Protein AF-K1V6W1-F1 (afdb_monomer)
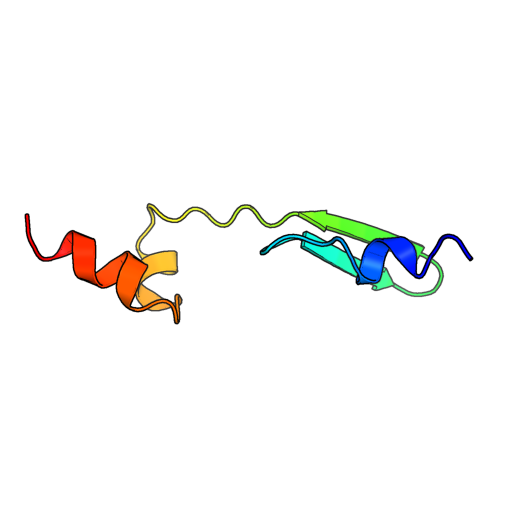
Nearest PDB structures (foldseek):
  7vpg-assembly1_B  TM=4.186E-01  e=4.076E+00  Homo sapiens
  3ic3-assembly3_C  TM=2.849E-01  e=4.370E+00  Rhodopseudomonas palustris
  4owr-assembly1_B  TM=2.965E-01  e=5.023E+00  Homo sapiens
  3ic3-assembly3_D  TM=2.896E-01  e=7.629E+00  Rhodopseudomonas palustris

Radius of gyration: 15.86 Å; Cα contacts (8 Å, |Δi|>4): 29; chains: 1; bounding box: 40×19×40 Å

Sequence (53 aa):
PHQLSYVTNSGEGEGLLFYGNVILPFVDRFPKDIELYRIMTTKLSEVSKEKEG

pLDDT: mean 80.25, std 15.63, range [50.31, 95.12]

Solvent-accessible surface area (backbone atoms only — not comparable to full-atom values): 3617 Å² total; per-residue (Å²): 127,77,74,62,62,62,73,78,69,58,55,92,50,39,50,74,48,78,56,93,94,44,77,43,79,48,74,52,82,75,65,75,90,40,72,68,36,66,73,67,57,84,56,59,78,73,58,55,66,71,73,80,114

Mean predicted aligned error: 8.22 Å

Foldseek 3Di:
DPVVVLVPDDDVQWDWDDDPPDIDTDGDPDDCPDPVNLVPDPPVVSNVVVPPD

Structure (mmCIF, N/CA/C/O backbone):
data_AF-K1V6W1-F1
#
_entry.id   AF-K1V6W1-F1
#
loop_
_atom_site.group_PDB
_atom_site.id
_atom_site.type_symbol
_atom_site.label_atom_id
_atom_site.label_alt_id
_atom_site.label_comp_id
_atom_site.label_asym_id
_atom_site.label_entity_id
_atom_site.label_seq_id
_atom_site.pdbx_PDB_ins_code
_atom_site.Cartn_x
_atom_site.Cartn_y
_atom_site.Cartn_z
_atom_site.occupancy
_atom_site.B_iso_or_equiv
_atom_site.auth_seq_id
_atom_site.auth_comp_id
_atom_site.auth_asym_id
_atom_site.auth_atom_id
_atom_site.pdbx_PDB_model_num
ATOM 1 N N . PRO A 1 1 ? 24.222 0.399 -12.111 1.00 50.94 1 PRO A N 1
ATOM 2 C CA . PRO A 1 1 ? 23.961 0.787 -10.697 1.00 50.94 1 PRO A CA 1
ATOM 3 C C . PRO A 1 1 ? 22.615 1.501 -10.412 1.00 50.94 1 PRO A C 1
ATOM 5 O O . PRO A 1 1 ? 22.272 1.625 -9.247 1.00 50.94 1 PRO A O 1
ATOM 8 N N . HIS A 1 2 ? 21.826 1.924 -11.415 1.00 52.78 2 HIS A N 1
ATOM 9 C CA . HIS A 1 2 ? 20.583 2.703 -11.205 1.00 52.78 2 HIS A CA 1
ATOM 10 C C . HIS A 1 2 ? 19.298 1.904 -10.891 1.00 52.78 2 HIS A C 1
ATOM 12 O O . HIS A 1 2 ? 18.296 2.496 -10.502 1.00 52.78 2 HIS A O 1
ATOM 18 N N . GLN A 1 3 ? 19.288 0.578 -11.056 1.00 50.31 3 GLN A N 1
ATOM 19 C CA . GLN A 1 3 ? 18.084 -0.234 -10.800 1.00 50.31 3 GLN A CA 1
ATOM 20 C C . GLN A 1 3 ? 17.915 -0.596 -9.315 1.00 50.31 3 GLN A C 1
ATOM 22 O O . GLN A 1 3 ? 16.794 -0.753 -8.849 1.00 50.31 3 GLN A O 1
ATOM 27 N N . LEU A 1 4 ? 19.016 -0.661 -8.555 1.00 50.97 4 LEU A N 1
ATOM 28 C CA . LEU A 1 4 ? 18.992 -0.925 -7.111 1.00 50.97 4 LEU A CA 1
ATOM 29 C C . LEU A 1 4 ? 18.475 0.265 -6.288 1.00 50.97 4 LEU A C 1
ATOM 31 O O . LEU A 1 4 ? 17.916 0.057 -5.218 1.00 50.97 4 LEU A O 1
ATOM 35 N N . SER A 1 5 ? 18.593 1.500 -6.788 1.00 51.59 5 SER A N 1
ATOM 36 C CA . SER A 1 5 ? 18.119 2.702 -6.083 1.00 51.59 5 SER A CA 1
ATOM 37 C C . SER A 1 5 ? 16.591 2.812 -5.979 1.00 51.59 5 SER A C 1
ATOM 39 O O . SER A 1 5 ? 16.109 3.552 -5.125 1.00 51.59 5 SER A O 1
ATOM 41 N N . TYR A 1 6 ? 15.836 2.067 -6.797 1.00 52.00 6 TYR A N 1
ATOM 42 C CA . TYR A 1 6 ? 14.378 1.939 -6.662 1.00 52.00 6 TYR A CA 1
ATOM 43 C C . TYR A 1 6 ? 13.957 0.905 -5.614 1.00 52.00 6 TYR A C 1
ATOM 45 O O . TYR A 1 6 ? 12.805 0.895 -5.215 1.00 52.00 6 TYR A O 1
ATOM 53 N N . VAL A 1 7 ? 14.869 0.044 -5.156 1.00 56.66 7 VAL A N 1
ATOM 54 C CA . VAL A 1 7 ? 14.558 -0.992 -4.158 1.00 56.66 7 VAL A CA 1
ATOM 55 C C . VAL A 1 7 ? 14.701 -0.445 -2.733 1.00 56.66 7 VAL A C 1
ATOM 57 O O . VAL A 1 7 ? 14.064 -0.940 -1.811 1.00 56.66 7 VAL A O 1
ATOM 60 N N . THR A 1 8 ? 15.512 0.600 -2.539 1.00 60.50 8 THR A N 1
ATOM 61 C CA . THR A 1 8 ? 15.866 1.130 -1.211 1.00 60.50 8 THR A CA 1
ATOM 62 C C . THR A 1 8 ? 15.138 2.419 -0.814 1.00 60.50 8 THR A C 1
ATOM 64 O O . THR A 1 8 ? 15.355 2.890 0.296 1.00 60.50 8 THR A O 1
ATOM 67 N N . ASN A 1 9 ? 14.299 2.996 -1.685 1.00 65.25 9 ASN A N 1
ATOM 68 C CA . ASN A 1 9 ? 13.597 4.270 -1.440 1.00 65.25 9 ASN A CA 1
ATOM 69 C C . ASN A 1 9 ? 12.074 4.209 -1.681 1.00 65.25 9 ASN A C 1
ATOM 71 O O . ASN A 1 9 ? 11.446 5.258 -1.790 1.00 65.25 9 ASN A O 1
ATOM 75 N N . SER A 1 10 ? 11.474 3.021 -1.795 1.00 73.31 10 SER A N 1
ATOM 76 C CA . SER A 1 10 ? 10.021 2.894 -1.976 1.00 73.31 10 SER A CA 1
ATOM 77 C C . SER A 1 10 ? 9.277 3.135 -0.666 1.00 73.31 10 SER A C 1
ATOM 79 O O . SER A 1 10 ? 9.578 2.508 0.352 1.00 73.31 10 SER A O 1
ATOM 81 N N . GLY A 1 11 ? 8.295 4.035 -0.702 1.00 85.12 11 GLY A N 1
ATOM 82 C CA . GLY A 1 11 ? 7.331 4.199 0.382 1.00 85.12 11 GLY A CA 1
ATOM 83 C C . GLY A 1 11 ? 6.346 3.029 0.473 1.00 85.12 11 GLY A C 1
ATOM 84 O O . GLY A 1 11 ? 6.306 2.141 -0.379 1.00 85.12 11 GLY A O 1
ATOM 85 N N . GLU A 1 12 ? 5.503 3.033 1.507 1.00 88.38 12 GLU A N 1
ATOM 86 C CA . GLU A 1 12 ? 4.358 2.119 1.571 1.00 88.38 12 GLU A 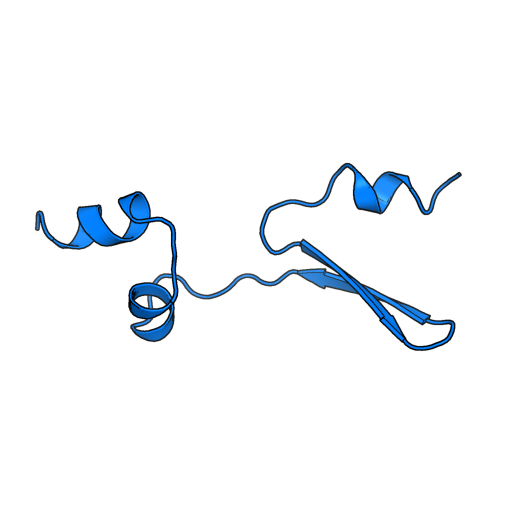CA 1
ATOM 87 C C . GLU A 1 12 ? 3.445 2.316 0.351 1.00 88.38 12 GLU A C 1
ATOM 89 O O . GLU A 1 12 ? 3.095 3.446 0.012 1.00 88.38 12 GLU A O 1
ATOM 94 N N . GLY A 1 13 ? 3.058 1.212 -0.294 1.00 89.12 13 GLY A N 1
ATOM 95 C CA . GLY A 1 13 ? 2.238 1.226 -1.507 1.00 89.12 13 GLY A CA 1
ATOM 96 C C . GLY A 1 13 ? 3.033 1.427 -2.801 1.00 89.12 13 GLY A C 1
ATOM 97 O O . GLY A 1 13 ? 2.465 1.295 -3.878 1.00 89.12 13 GLY A O 1
ATOM 98 N N . GLU A 1 14 ? 4.336 1.700 -2.748 1.00 92.06 14 GLU A N 1
ATOM 99 C CA . GLU A 1 14 ? 5.169 1.852 -3.945 1.00 92.06 14 GLU A CA 1
ATOM 100 C C . GLU A 1 14 ? 5.919 0.560 -4.276 1.00 92.06 14 GLU A C 1
ATOM 102 O O . GLU A 1 14 ? 6.377 -0.163 -3.389 1.00 92.06 14 GLU A O 1
ATOM 107 N N . GLY A 1 15 ? 6.091 0.271 -5.565 1.00 87.12 15 GLY A N 1
ATOM 108 C CA . GLY A 1 15 ? 6.837 -0.908 -5.986 1.00 87.12 15 GLY A CA 1
ATOM 109 C C . GLY A 1 15 ? 7.127 -0.967 -7.480 1.00 87.12 15 GLY A C 1
ATOM 110 O O . GLY A 1 15 ? 6.862 -0.031 -8.234 1.00 87.12 15 GLY A O 1
ATOM 111 N N . LEU A 1 16 ? 7.690 -2.096 -7.908 1.00 88.06 16 LEU A N 1
ATOM 112 C CA . LEU A 1 16 ? 8.018 -2.386 -9.302 1.00 88.06 16 LEU A CA 1
ATOM 113 C C . LEU A 1 16 ? 7.336 -3.687 -9.739 1.00 88.06 16 LEU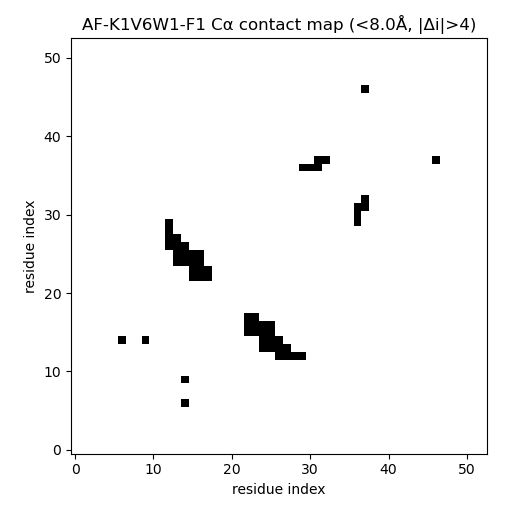 A C 1
ATOM 115 O O . LEU A 1 16 ? 7.484 -4.719 -9.086 1.00 88.06 16 LEU A O 1
ATOM 119 N N . LEU A 1 17 ? 6.637 -3.653 -10.870 1.00 87.81 17 LEU A N 1
ATOM 120 C CA . LEU A 1 17 ? 6.131 -4.835 -11.561 1.00 87.81 17 LEU A CA 1
ATOM 121 C C . LEU A 1 17 ? 7.140 -5.274 -12.622 1.00 87.81 17 LEU A C 1
ATOM 123 O O . LEU A 1 17 ? 7.551 -4.477 -13.468 1.00 87.81 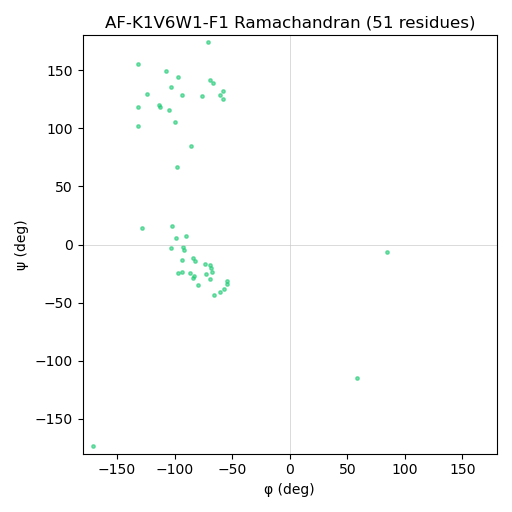17 LEU A O 1
ATOM 127 N N . PHE A 1 18 ? 7.502 -6.553 -12.595 1.00 85.94 18 PHE A N 1
ATOM 128 C CA . PHE A 1 18 ? 8.375 -7.180 -13.583 1.00 85.94 18 PHE A CA 1
ATOM 129 C C . PHE A 1 18 ? 7.526 -8.043 -14.518 1.00 85.94 18 PHE A C 1
ATOM 131 O O . PHE A 1 18 ? 6.924 -9.023 -14.081 1.00 85.94 18 PHE A O 1
ATOM 138 N N . TYR A 1 19 ? 7.478 -7.688 -15.802 1.00 84.56 19 TYR A N 1
ATOM 139 C CA . TYR A 1 19 ? 6.773 -8.458 -16.827 1.00 84.56 19 TYR A CA 1
ATOM 140 C C . TYR A 1 19 ? 7.667 -8.654 -18.054 1.00 84.56 19 TYR A C 1
ATOM 142 O O . TYR A 1 19 ? 7.871 -7.743 -18.861 1.00 84.56 19 TYR A O 1
ATOM 150 N N . GLY A 1 20 ? 8.236 -9.858 -18.174 1.00 87.12 20 GLY A N 1
ATOM 151 C CA . GLY A 1 20 ? 9.242 -10.171 -19.187 1.00 87.12 20 GLY A CA 1
ATOM 152 C C . GLY A 1 20 ? 10.459 -9.254 -19.049 1.00 87.12 20 GLY A C 1
ATOM 153 O O . GLY A 1 20 ? 11.141 -9.273 -18.029 1.00 87.12 20 GLY A O 1
ATOM 154 N N . ASN A 1 21 ? 10.689 -8.423 -20.067 1.00 87.19 21 ASN A N 1
ATOM 155 C CA . ASN A 1 21 ? 11.797 -7.464 -20.103 1.00 87.19 21 ASN A CA 1
ATOM 156 C C . ASN A 1 21 ? 11.377 -6.034 -19.713 1.00 87.19 21 ASN A C 1
ATOM 158 O O . ASN A 1 21 ? 12.177 -5.108 -19.843 1.00 87.19 21 ASN A O 1
ATOM 162 N N . VAL A 1 22 ? 10.129 -5.830 -19.278 1.00 84.81 22 VAL A N 1
ATOM 163 C CA . VAL A 1 22 ? 9.602 -4.518 -18.884 1.00 84.81 22 VAL A CA 1
ATOM 164 C C . VAL A 1 22 ? 9.541 -4.420 -17.363 1.00 84.81 22 VAL A C 1
ATOM 166 O O . VAL A 1 22 ? 9.080 -5.339 -16.684 1.00 84.81 22 VAL A O 1
ATOM 169 N N . ILE A 1 23 ? 9.987 -3.276 -16.845 1.00 85.50 23 ILE A N 1
ATOM 170 C CA . ILE A 1 23 ? 9.858 -2.896 -15.439 1.00 85.50 23 ILE A CA 1
ATOM 171 C C . ILE A 1 23 ? 8.915 -1.698 -15.379 1.00 85.50 23 ILE A C 1
ATOM 173 O O . ILE A 1 23 ? 9.204 -0.660 -15.974 1.00 85.50 23 ILE A O 1
ATOM 177 N N . LEU A 1 24 ? 7.797 -1.842 -14.670 1.00 87.12 24 LEU A N 1
ATOM 178 C CA . LEU A 1 24 ? 6.818 -0.775 -14.473 1.00 87.12 24 LEU A CA 1
ATOM 179 C C . LEU A 1 24 ? 6.812 -0.346 -13.004 1.00 87.1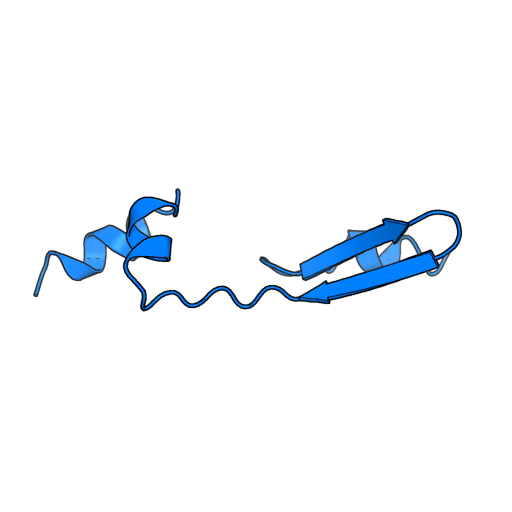2 24 LEU A C 1
ATOM 181 O O . LEU A 1 24 ? 6.488 -1.172 -12.150 1.00 87.12 24 LEU A O 1
ATOM 185 N N . PRO A 1 25 ? 7.140 0.914 -12.678 1.00 87.75 25 PRO A N 1
ATOM 186 C CA . PRO A 1 25 ? 6.889 1.426 -11.342 1.00 87.75 25 PRO A CA 1
ATOM 187 C C . PRO A 1 25 ? 5.385 1.582 -11.115 1.00 87.75 25 PRO A C 1
ATOM 189 O O . PRO A 1 25 ? 4.655 2.000 -12.015 1.00 87.75 25 PRO A O 1
ATOM 192 N N . PHE A 1 26 ? 4.928 1.268 -9.907 1.00 90.44 26 PHE A N 1
ATOM 193 C CA . PHE A 1 26 ? 3.554 1.509 -9.489 1.00 90.44 26 PHE A CA 1
ATOM 194 C C . PHE A 1 26 ? 3.506 2.184 -8.119 1.00 90.44 26 PHE A C 1
ATOM 196 O O . PHE A 1 26 ? 4.425 2.063 -7.308 1.00 90.44 26 PHE A O 1
ATOM 203 N N . VAL A 1 27 ? 2.403 2.893 -7.888 1.00 92.19 27 VAL A N 1
ATOM 204 C CA . VAL A 1 27 ? 2.046 3.499 -6.607 1.00 92.19 27 VAL A CA 1
ATOM 205 C C . VAL A 1 27 ? 0.596 3.128 -6.325 1.00 92.19 27 VAL A C 1
ATOM 207 O O . VAL A 1 27 ? -0.295 3.497 -7.090 1.00 92.19 27 VAL A O 1
ATOM 210 N N . ASP A 1 28 ? 0.365 2.411 -5.234 1.00 92.38 28 ASP A N 1
ATOM 211 C CA . ASP A 1 28 ? -0.951 2.076 -4.710 1.00 92.38 28 ASP A CA 1
ATOM 212 C C . ASP A 1 28 ? -1.302 3.016 -3.553 1.00 92.38 28 ASP A C 1
ATOM 214 O O . ASP A 1 28 ? -0.782 2.917 -2.441 1.00 92.38 28 ASP A O 1
ATOM 218 N N . ARG A 1 29 ? -2.199 3.963 -3.834 1.00 91.69 29 ARG A N 1
ATOM 219 C CA . ARG A 1 29 ? -2.800 4.846 -2.828 1.00 91.69 29 ARG A CA 1
ATOM 220 C C . ARG A 1 29 ? -4.159 4.285 -2.444 1.00 91.69 29 ARG A C 1
ATOM 222 O O . ARG A 1 29 ? -5.185 4.885 -2.762 1.00 91.69 29 ARG A O 1
ATOM 229 N N . PHE A 1 30 ? -4.149 3.119 -1.806 1.00 92.50 30 PHE A N 1
ATOM 230 C CA . PHE A 1 30 ? -5.379 2.431 -1.447 1.00 92.50 30 PHE A CA 1
ATOM 231 C C . PHE A 1 30 ? -6.264 3.335 -0.562 1.00 92.50 30 PHE A C 1
ATOM 233 O O . PHE A 1 30 ? -5.776 3.833 0.462 1.00 92.50 30 PHE A O 1
ATOM 240 N N . PRO A 1 31 ? -7.538 3.582 -0.932 1.00 93.44 31 PRO A N 1
ATOM 241 C CA . PRO A 1 31 ? -8.429 4.434 -0.150 1.00 93.44 31 PRO A CA 1
ATOM 242 C C . PRO A 1 31 ? -8.617 3.866 1.257 1.00 93.44 31 PRO A C 1
ATOM 244 O O . PRO A 1 31 ? -8.930 2.687 1.408 1.00 93.44 31 PRO A O 1
ATOM 247 N N . LYS A 1 32 ? -8.411 4.690 2.288 1.00 92.25 32 LYS A N 1
ATOM 248 C CA . LYS A 1 32 ? -8.506 4.255 3.694 1.00 92.25 32 LYS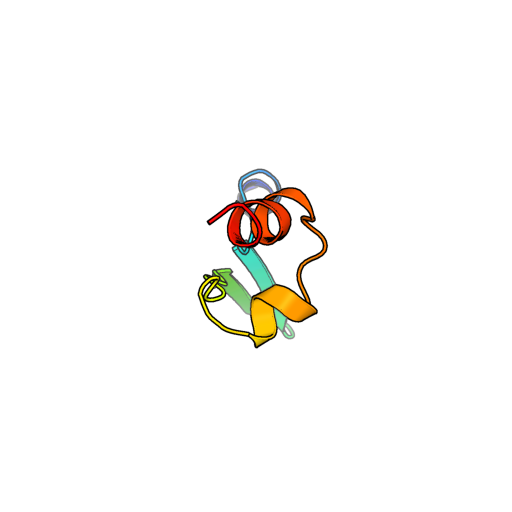 A CA 1
ATOM 249 C C . LYS A 1 32 ? -9.885 4.474 4.314 1.00 92.25 32 LYS A C 1
ATOM 251 O O . LYS A 1 32 ? -10.163 3.930 5.372 1.00 92.25 32 LYS A O 1
ATOM 256 N N . ASP A 1 33 ? -10.730 5.248 3.647 1.00 92.50 33 ASP A N 1
ATOM 257 C CA . ASP A 1 33 ? -12.073 5.662 4.062 1.00 92.50 33 ASP A CA 1
ATOM 258 C C . ASP A 1 33 ? -13.181 4.700 3.600 1.00 92.50 33 ASP A C 1
ATOM 260 O O . ASP A 1 33 ? -14.368 4.990 3.750 1.00 92.50 33 ASP A O 1
ATOM 264 N N . ILE A 1 34 ? -12.810 3.550 3.033 1.00 94.06 34 ILE A N 1
ATOM 265 C CA . ILE A 1 34 ? -13.755 2.536 2.567 1.00 94.06 34 ILE A CA 1
ATOM 266 C C . ILE A 1 34 ? -13.754 1.310 3.475 1.00 94.06 34 ILE A C 1
ATOM 268 O O . ILE A 1 34 ? -12.725 0.876 3.995 1.00 94.06 34 ILE A O 1
ATOM 272 N N . GLU A 1 35 ? -14.918 0.671 3.562 1.00 94.25 35 GLU A N 1
ATOM 273 C CA . GLU A 1 35 ? -15.140 -0.543 4.353 1.00 94.25 35 GLU A CA 1
ATOM 274 C C . GLU A 1 35 ? -14.159 -1.674 4.006 1.00 94.25 35 GLU A C 1
ATOM 276 O O . GLU A 1 35 ? -13.713 -2.426 4.873 1.00 94.25 35 GLU A O 1
ATOM 281 N N . LEU A 1 36 ? -13.766 -1.761 2.734 1.00 95.12 36 LEU A N 1
ATOM 282 C CA . LEU A 1 36 ? -12.799 -2.748 2.272 1.00 95.12 36 LEU A CA 1
ATOM 283 C C . LEU A 1 36 ? -11.434 -2.589 2.964 1.00 95.12 36 LEU A C 1
ATOM 285 O O . LEU A 1 36 ? -10.834 -3.585 3.358 1.00 95.12 36 LEU A O 1
ATOM 289 N N . TYR A 1 37 ? -10.955 -1.359 3.167 1.00 94.00 37 TYR A N 1
ATOM 290 C CA . TYR A 1 37 ? -9.699 -1.125 3.881 1.00 94.00 37 TYR A CA 1
ATOM 291 C C . TYR A 1 37 ? -9.806 -1.534 5.345 1.00 94.00 37 TYR A C 1
ATOM 293 O O . TYR A 1 37 ? -8.929 -2.226 5.858 1.00 94.00 37 TYR A O 1
ATOM 301 N N . ARG A 1 38 ? -10.919 -1.171 5.992 1.00 92.12 38 ARG A N 1
ATOM 302 C CA . ARG A 1 38 ? -11.201 -1.486 7.397 1.00 92.12 38 ARG A CA 1
ATOM 303 C C . ARG A 1 38 ? -11.154 -2.987 7.681 1.00 92.12 38 ARG A C 1
ATOM 305 O O . ARG A 1 38 ? -10.665 -3.396 8.730 1.00 92.12 38 ARG A O 1
ATOM 312 N N . ILE A 1 39 ? -11.646 -3.802 6.746 1.00 93.75 39 ILE A N 1
ATOM 313 C CA . ILE A 1 39 ? -11.670 -5.266 6.873 1.00 93.75 39 ILE A CA 1
ATOM 314 C C . ILE A 1 39 ? -10.306 -5.892 6.543 1.00 93.75 39 ILE A C 1
ATOM 316 O O . ILE A 1 39 ? -9.942 -6.901 7.144 1.00 93.75 39 ILE A O 1
ATOM 320 N N . MET A 1 40 ? -9.556 -5.330 5.590 1.00 94.75 40 MET A N 1
ATOM 321 C CA . MET A 1 40 ? -8.313 -5.942 5.097 1.00 94.75 40 MET A CA 1
ATOM 322 C C . MET A 1 40 ? -7.041 -5.462 5.801 1.00 94.75 40 MET A C 1
ATOM 324 O O . MET A 1 40 ? -6.029 -6.163 5.763 1.00 94.75 40 MET A O 1
ATOM 328 N N . THR A 1 41 ? -7.046 -4.270 6.401 1.00 93.50 41 THR A N 1
ATOM 329 C CA . THR A 1 41 ? -5.835 -3.701 6.998 1.00 93.50 41 THR A CA 1
ATOM 330 C C . THR A 1 41 ? -5.367 -4.514 8.203 1.00 93.50 41 THR A C 1
ATOM 332 O O . THR A 1 41 ? -6.144 -4.935 9.057 1.00 93.50 41 THR A O 1
ATOM 335 N N . THR A 1 42 ? -4.054 -4.710 8.302 1.00 93.50 42 THR A N 1
ATOM 336 C CA . THR A 1 42 ? -3.400 -5.328 9.466 1.00 93.50 42 THR A CA 1
ATOM 337 C C . THR A 1 42 ? -2.948 -4.292 10.495 1.00 93.50 42 THR A C 1
ATOM 339 O O . THR A 1 42 ? -2.481 -4.640 11.582 1.00 93.50 42 THR A O 1
ATOM 342 N N . LYS A 1 43 ? -3.093 -3.001 10.184 1.00 91.75 43 LYS A N 1
ATOM 343 C CA . LYS A 1 43 ? -2.712 -1.898 11.063 1.00 91.75 43 LYS A CA 1
ATOM 344 C C . LYS A 1 43 ? -3.849 -1.577 12.021 1.00 91.75 43 LYS A C 1
ATOM 346 O O . LYS A 1 43 ? -4.640 -0.662 11.805 1.00 91.75 43 LYS A O 1
ATOM 351 N N . LEU A 1 44 ? -3.897 -2.319 13.127 1.00 86.88 44 LEU A N 1
ATOM 352 C CA . LEU A 1 44 ? -4.949 -2.185 14.141 1.00 86.88 44 LEU A CA 1
ATOM 353 C C . LEU A 1 44 ? -5.101 -0.751 14.676 1.00 86.88 44 LEU A C 1
ATOM 355 O O . LEU A 1 44 ? -6.211 -0.346 14.996 1.00 86.88 44 LEU A O 1
ATOM 359 N N . SER A 1 45 ? -4.014 0.026 14.725 1.00 89.38 45 SER A N 1
ATOM 360 C CA . SER A 1 45 ? -4.017 1.429 15.164 1.00 89.38 45 SER A CA 1
ATOM 361 C C . SER A 1 45 ? -4.746 2.395 14.225 1.00 89.38 45 SER A C 1
ATOM 363 O O . SER A 1 45 ? -5.083 3.501 14.647 1.00 89.38 45 SER A O 1
ATOM 365 N N . GLU A 1 46 ? -4.952 2.025 12.959 1.00 88.62 46 GLU A N 1
ATOM 366 C CA . GLU A 1 46 ? -5.677 2.844 11.982 1.00 88.62 46 GLU A CA 1
ATOM 367 C C . GLU A 1 46 ? -7.194 2.632 12.083 1.00 88.62 46 GLU A C 1
ATOM 369 O O . GLU A 1 46 ? -7.944 3.569 11.846 1.00 88.62 46 GLU A O 1
ATOM 374 N N . VAL A 1 47 ? -7.640 1.448 12.518 1.00 83.25 47 VAL A N 1
ATOM 375 C CA . VAL A 1 47 ? -9.068 1.103 12.675 1.00 83.25 47 VAL A CA 1
ATOM 376 C C . VAL A 1 47 ? -9.585 1.261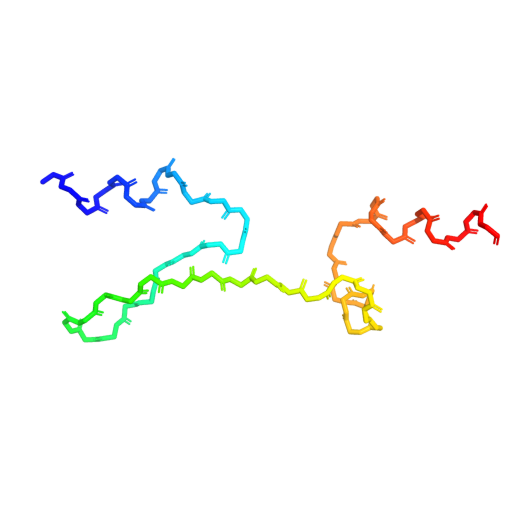 14.104 1.00 83.25 47 VAL A C 1
ATOM 378 O O . VAL A 1 47 ? -10.779 1.451 14.316 1.00 83.25 47 VAL A O 1
ATOM 381 N N . SER A 1 48 ? -8.715 1.193 15.116 1.00 73.56 48 SER A N 1
ATOM 382 C CA . SER A 1 48 ? -9.129 1.359 16.513 1.00 73.56 48 SER A CA 1
ATOM 383 C C . SER A 1 48 ? -9.563 2.791 16.835 1.00 73.56 48 SER A C 1
ATOM 385 O O . SER A 1 48 ? -10.460 2.975 17.652 1.00 73.56 48 SER A O 1
ATOM 387 N N . LYS A 1 49 ? -9.001 3.794 16.147 1.00 62.06 49 LYS A N 1
ATOM 388 C CA . LYS A 1 49 ? -9.354 5.213 16.326 1.00 62.06 49 LYS A CA 1
ATOM 389 C C . LYS A 1 49 ? -10.768 5.565 15.859 1.00 62.06 49 LYS A C 1
ATOM 391 O O . LYS A 1 49 ? -11.333 6.531 16.353 1.00 62.06 49 LYS A O 1
ATOM 396 N N . GLU A 1 50 ? -11.356 4.787 14.952 1.00 58.78 50 GLU A N 1
ATOM 397 C CA . GLU A 1 50 ? -12.735 5.007 14.489 1.00 58.78 50 GLU A CA 1
ATOM 398 C C . GLU A 1 50 ? -13.790 4.605 15.532 1.00 58.78 50 GLU A C 1
ATOM 400 O O . GLU A 1 50 ? -14.941 5.010 15.416 1.00 58.78 50 GLU A O 1
A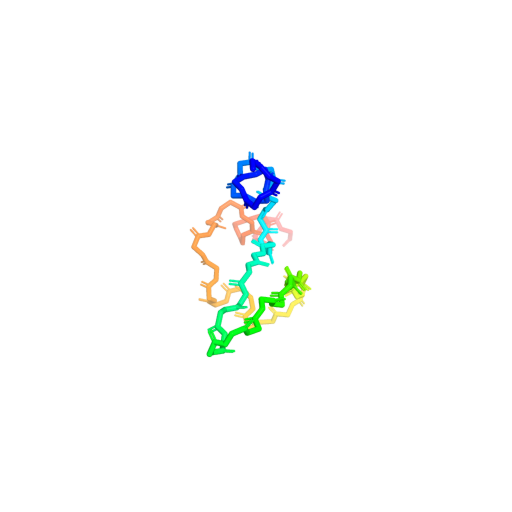TOM 405 N N . LYS A 1 51 ? -13.427 3.811 16.551 1.00 57.19 51 LYS A N 1
ATOM 406 C CA . LYS A 1 51 ? -14.377 3.309 17.560 1.00 57.19 51 LYS A CA 1
ATOM 407 C C . LYS A 1 51 ? -14.497 4.175 18.818 1.00 57.19 51 LYS A C 1
ATOM 409 O O . LYS A 1 51 ? -15.294 3.834 19.686 1.00 57.19 51 LYS A O 1
ATOM 414 N N . GLU A 1 52 ? -13.726 5.255 18.932 1.00 55.88 52 GLU A N 1
ATOM 415 C CA . GLU A 1 52 ? -13.738 6.156 20.100 1.00 55.88 52 GLU A CA 1
ATOM 416 C C . GLU A 1 52 ? -14.508 7.474 19.857 1.00 55.88 52 GLU A C 1
ATOM 418 O O . GLU A 1 52 ? -14.360 8.420 20.629 1.00 55.88 52 GLU A O 1
ATOM 423 N N . GLY A 1 53 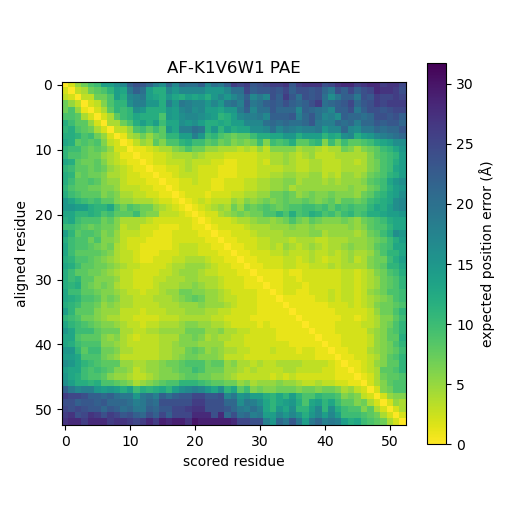? -15.331 7.538 18.802 1.00 51.28 53 GLY A N 1
ATOM 424 C CA . GLY A 1 53 ? -16.220 8.667 18.485 1.00 51.28 53 GLY A CA 1
ATOM 425 C C . GLY A 1 53 ? -17.691 8.371 18.742 1.00 51.28 53 GLY A C 1
ATOM 426 O O . GLY A 1 53 ? -18.114 7.228 18.460 1.00 51.28 53 GLY A O 1
#

Secondary structure (DSSP, 8-state):
--SGGGTSS--TTEEEEEETTEEEEEE----SSSHHHHHH---HHHHGGGG--

Organism: NCBI:txid408170